Protein AF-A0A8H3E053-F1 (afdb_monomer_lite)

Structure (mmCIF, N/CA/C/O backbone):
data_AF-A0A8H3E053-F1
#
_entry.id   AF-A0A8H3E053-F1
#
loop_
_atom_site.group_PDB
_atom_site.id
_atom_site.type_symbol
_atom_site.label_atom_id
_atom_site.label_alt_id
_atom_site.label_comp_id
_atom_site.label_asym_id
_atom_site.label_entity_id
_atom_site.label_seq_id
_atom_site.pdbx_PDB_ins_code
_atom_site.Cartn_x
_atom_site.Cartn_y
_atom_site.Cartn_z
_atom_site.occupancy
_atom_site.B_iso_or_equiv
_atom_site.auth_seq_id
_atom_site.auth_comp_id
_atom_site.auth_asym_id
_atom_site.auth_atom_id
_atom_site.pdbx_PDB_model_num
ATOM 1 N N . LEU A 1 1 ? 13.801 23.186 4.731 1.00 41.38 1 LEU A N 1
ATOM 2 C CA . LEU A 1 1 ? 12.801 22.101 4.817 1.00 41.38 1 LEU A CA 1
ATOM 3 C C . LEU A 1 1 ? 11.451 22.768 4.612 1.00 41.38 1 LEU A C 1
ATOM 5 O O . LEU A 1 1 ? 11.095 23.586 5.445 1.00 41.38 1 LEU A O 1
ATOM 9 N N . SER A 1 2 ? 10.782 22.558 3.481 1.00 45.50 2 SER A N 1
ATOM 10 C CA . SER A 1 2 ? 9.459 23.144 3.238 1.00 45.50 2 SER A CA 1
ATOM 11 C C . SER A 1 2 ? 8.409 22.333 3.996 1.00 45.50 2 SER A C 1
ATOM 13 O O . SER A 1 2 ? 7.873 21.350 3.486 1.00 45.50 2 SER A O 1
ATOM 15 N N . THR A 1 3 ? 8.183 22.710 5.250 1.00 57.59 3 THR A N 1
ATOM 16 C CA . THR A 1 3 ? 6.926 22.448 5.953 1.00 57.59 3 THR A CA 1
ATOM 17 C C . THR A 1 3 ? 5.786 23.039 5.112 1.00 57.59 3 THR A C 1
ATOM 19 O O . THR A 1 3 ? 5.965 24.116 4.551 1.00 57.59 3 THR A O 1
ATOM 22 N N . ASP A 1 4 ? 4.674 22.311 4.973 1.00 60.66 4 ASP A N 1
ATOM 23 C CA . ASP A 1 4 ? 3.471 22.682 4.193 1.00 60.66 4 ASP A CA 1
ATOM 24 C C . ASP A 1 4 ? 3.525 22.435 2.670 1.00 60.66 4 ASP A C 1
ATOM 26 O O . ASP A 1 4 ? 3.211 23.300 1.858 1.00 60.66 4 ASP A O 1
ATOM 30 N N . THR A 1 5 ? 3.878 21.211 2.262 1.00 77.31 5 THR A N 1
ATOM 31 C CA . THR A 1 5 ? 3.813 20.759 0.850 1.00 77.31 5 THR A CA 1
ATOM 32 C C . THR A 1 5 ? 2.765 19.666 0.615 1.00 77.31 5 THR A C 1
ATOM 34 O O . THR A 1 5 ? 2.888 18.855 -0.303 1.00 77.31 5 THR A O 1
ATOM 37 N N . ASN A 1 6 ? 1.717 19.634 1.444 1.00 80.75 6 ASN A N 1
ATOM 38 C CA . ASN A 1 6 ? 0.642 18.655 1.308 1.00 80.75 6 ASN A CA 1
ATOM 39 C C . ASN A 1 6 ? -0.117 18.894 -0.006 1.00 80.75 6 ASN A C 1
ATOM 41 O O . ASN A 1 6 ? -0.744 19.935 -0.193 1.00 80.75 6 ASN A O 1
ATOM 45 N N . GLY A 1 7 ? -0.035 17.925 -0.914 1.00 89.56 7 GLY A N 1
ATOM 46 C CA . GLY A 1 7 ? -0.837 17.862 -2.133 1.00 89.56 7 GLY A CA 1
ATOM 47 C C . GLY A 1 7 ? -1.882 16.753 -2.035 1.00 89.56 7 GLY A C 1
ATOM 48 O O . GLY A 1 7 ? -2.453 16.513 -0.977 1.00 89.56 7 GLY A O 1
ATOM 49 N N . SER A 1 8 ? -2.097 16.039 -3.137 1.00 93.12 8 SER A N 1
ATOM 50 C CA . SER A 1 8 ? -2.996 14.877 -3.206 1.00 93.12 8 SER A CA 1
ATOM 51 C C . SER A 1 8 ? -2.284 13.526 -3.063 1.00 93.12 8 SER A C 1
ATOM 53 O O . SER A 1 8 ? -2.928 12.482 -3.121 1.00 93.12 8 SER A O 1
ATOM 55 N N . GLN A 1 9 ? -0.957 13.521 -2.916 1.00 94.38 9 GLN A N 1
ATOM 56 C CA . GLN A 1 9 ? -0.191 12.285 -2.770 1.00 94.38 9 GLN A CA 1
ATOM 57 C C . GLN A 1 9 ? -0.388 11.699 -1.374 1.00 94.38 9 GLN A C 1
ATOM 59 O O . GLN A 1 9 ? -0.233 12.394 -0.371 1.00 94.38 9 GLN A O 1
ATOM 64 N N . PHE A 1 10 ? -0.666 10.403 -1.321 1.00 95.19 10 PHE A N 1
ATOM 65 C CA . PHE A 1 10 ? -0.741 9.633 -0.089 1.00 95.19 10 PHE A CA 1
ATOM 66 C C . PHE A 1 10 ? -0.027 8.291 -0.269 1.00 95.19 10 PHE A C 1
ATOM 68 O O . PHE A 1 10 ? 0.268 7.872 -1.389 1.00 95.19 10 PHE A O 1
ATOM 75 N N . PHE A 1 11 ? 0.250 7.616 0.841 1.00 94.81 11 PHE A N 1
ATOM 76 C CA . PHE A 1 11 ? 0.791 6.261 0.861 1.00 94.81 11 PHE A CA 1
ATOM 77 C C . PHE A 1 11 ? 0.134 5.457 1.982 1.00 94.81 11 PHE A C 1
ATOM 79 O O . PHE A 1 11 ? -0.335 6.020 2.971 1.00 94.81 11 PHE A O 1
ATOM 86 N N . ILE A 1 12 ? 0.116 4.135 1.826 1.00 94.88 12 ILE A N 1
ATOM 87 C CA . ILE A 1 12 ? -0.356 3.191 2.840 1.00 94.88 12 ILE A CA 1
ATOM 88 C C . ILE A 1 12 ? 0.872 2.483 3.404 1.00 94.88 12 ILE A C 1
ATOM 90 O O . ILE A 1 12 ? 1.695 1.967 2.649 1.00 94.88 12 ILE A O 1
ATOM 94 N N . THR A 1 13 ? 1.021 2.475 4.726 1.00 94.56 13 THR A N 1
ATOM 95 C CA . THR A 1 13 ? 2.134 1.788 5.380 1.00 94.56 13 THR A CA 1
ATOM 96 C C . THR A 1 13 ? 1.844 0.295 5.485 1.00 94.56 13 THR A C 1
ATOM 98 O O . THR A 1 13 ? 0.768 -0.135 5.895 1.00 94.56 13 THR A O 1
ATOM 101 N N . THR A 1 14 ? 2.824 -0.518 5.108 1.00 92.31 14 THR A N 1
ATOM 102 C CA . THR A 1 14 ? 2.736 -1.983 5.151 1.00 92.31 14 THR A CA 1
ATOM 103 C C . THR A 1 14 ? 3.498 -2.563 6.348 1.00 92.31 14 THR A C 1
ATOM 105 O O . THR A 1 14 ? 3.352 -3.731 6.702 1.00 92.31 14 THR A O 1
ATOM 108 N N . VAL A 1 15 ? 4.283 -1.741 7.038 1.00 89.62 15 VAL A N 1
ATOM 109 C CA . VAL A 1 15 ? 4.982 -2.067 8.284 1.00 89.62 15 VAL A CA 1
ATOM 110 C C . VAL A 1 15 ? 4.908 -0.875 9.234 1.00 89.62 15 VAL A C 1
ATOM 112 O O . VAL A 1 15 ? 4.490 0.215 8.848 1.00 89.62 15 VAL A O 1
ATOM 115 N N . ILE A 1 16 ? 5.322 -1.064 10.486 1.00 86.88 16 ILE A N 1
ATOM 116 C CA . ILE A 1 16 ? 5.433 0.041 11.443 1.00 86.88 16 ILE A CA 1
ATOM 117 C C . ILE A 1 16 ? 6.562 0.974 10.987 1.00 86.88 16 ILE A C 1
ATOM 119 O O . ILE A 1 16 ? 7.712 0.551 10.883 1.00 86.88 16 ILE A O 1
ATOM 123 N N . THR A 1 17 ? 6.237 2.244 10.741 1.00 85.75 17 THR A N 1
ATOM 124 C CA . THR A 1 17 ? 7.173 3.249 10.213 1.00 85.75 17 THR A CA 1
ATOM 125 C C . THR A 1 17 ? 7.348 4.441 11.158 1.00 85.75 17 THR A C 1
ATOM 127 O O . THR A 1 17 ? 7.079 5.581 10.780 1.00 85.75 17 THR A O 1
ATOM 130 N N . SER A 1 18 ? 7.815 4.209 12.389 1.00 86.75 18 SER A N 1
ATOM 131 C CA . SER A 1 18 ? 7.950 5.263 13.420 1.00 86.75 18 SER A CA 1
ATOM 132 C C . SER A 1 18 ? 8.872 6.425 13.023 1.00 86.75 18 SER A C 1
ATOM 134 O O . SER A 1 18 ? 8.820 7.506 13.596 1.00 86.75 18 SER A O 1
ATOM 136 N N . TRP A 1 19 ? 9.732 6.244 12.020 1.00 85.25 19 TRP A N 1
ATOM 137 C CA . TRP A 1 19 ? 10.587 7.314 11.496 1.00 85.25 19 TRP A CA 1
ATOM 138 C C . TRP A 1 19 ? 9.828 8.374 10.677 1.00 85.25 19 TRP A C 1
ATOM 140 O O . TRP A 1 19 ? 10.394 9.430 10.382 1.00 85.25 19 TRP A O 1
ATOM 150 N N . LEU A 1 20 ? 8.577 8.105 10.285 1.00 85.75 20 LEU A N 1
ATOM 151 C CA . LEU A 1 20 ? 7.713 9.061 9.583 1.00 85.75 20 LEU A CA 1
ATOM 152 C C . LEU A 1 20 ? 6.912 9.952 10.544 1.00 85.75 20 LEU A C 1
ATOM 154 O O . LEU A 1 20 ? 6.341 10.953 10.099 1.00 85.75 20 LEU A O 1
ATOM 158 N N . ASP A 1 21 ? 6.915 9.630 11.840 1.00 82.56 21 ASP A N 1
ATOM 159 C CA . ASP A 1 21 ? 6.174 10.355 12.868 1.00 82.56 21 ASP A CA 1
ATOM 160 C C . ASP A 1 21 ? 6.620 11.824 12.928 1.00 82.56 21 ASP A C 1
ATOM 162 O O . ASP A 1 21 ? 7.810 12.150 12.895 1.00 82.56 21 ASP A O 1
ATOM 166 N N . GLY A 1 22 ? 5.646 12.738 12.959 1.00 82.62 22 GLY A N 1
ATOM 167 C CA . GLY A 1 22 ? 5.885 14.186 12.957 1.00 82.62 22 GLY A CA 1
ATOM 168 C C . GLY A 1 22 ? 6.419 14.759 11.636 1.00 82.62 22 GLY A C 1
ATOM 169 O O . GLY A 1 22 ? 6.598 15.971 11.539 1.00 82.62 22 GLY A O 1
ATOM 170 N N . ARG A 1 23 ? 6.664 13.922 10.616 1.00 84.06 23 ARG A N 1
ATOM 171 C CA . ARG A 1 23 ? 7.088 14.346 9.266 1.00 84.06 23 ARG A CA 1
ATOM 172 C C . ARG A 1 23 ? 5.977 14.223 8.228 1.00 84.06 23 ARG A C 1
ATOM 174 O O . ARG A 1 23 ? 5.973 14.988 7.273 1.00 84.06 23 ARG A O 1
ATOM 181 N N . HIS A 1 24 ? 5.063 13.274 8.416 1.00 85.56 24 HIS A N 1
ATOM 182 C CA . HIS A 1 24 ? 3.893 13.067 7.566 1.00 85.56 24 HIS A CA 1
ATOM 183 C C . HIS A 1 24 ? 2.629 13.066 8.424 1.00 85.56 24 HIS A C 1
ATOM 185 O O . HIS A 1 24 ? 2.632 12.569 9.551 1.00 85.56 24 HIS A O 1
ATOM 191 N N . VAL A 1 25 ? 1.549 13.635 7.892 1.00 88.00 25 VAL A N 1
ATOM 192 C CA . VAL A 1 25 ? 0.254 13.673 8.577 1.00 88.00 25 VAL A CA 1
ATOM 193 C C . VAL A 1 25 ? -0.452 12.333 8.380 1.00 88.00 25 VAL A C 1
ATOM 195 O O . VAL A 1 25 ? -0.713 11.928 7.250 1.00 88.00 25 VAL A O 1
ATOM 198 N N . VAL A 1 26 ? -0.778 11.655 9.481 1.00 88.62 26 VAL A N 1
ATOM 199 C CA . VAL A 1 26 ? -1.608 10.443 9.470 1.00 88.62 26 VAL A CA 1
ATOM 200 C C . VAL A 1 26 ? -3.073 10.862 9.552 1.00 88.62 26 VAL A C 1
ATOM 202 O O . VAL A 1 26 ? -3.463 11.524 10.511 1.00 88.62 26 VAL A O 1
ATOM 205 N N . PHE A 1 27 ? -3.876 10.479 8.556 1.00 88.50 27 PHE A N 1
ATOM 206 C CA . PHE A 1 27 ? -5.287 10.878 8.455 1.00 88.50 27 PHE A CA 1
ATOM 207 C C . PHE A 1 27 ? -6.280 9.704 8.418 1.00 88.50 27 PHE A C 1
ATOM 209 O O . PHE A 1 27 ? -7.484 9.934 8.471 1.00 88.50 27 PHE A O 1
ATOM 216 N N . GLY A 1 28 ? -5.817 8.451 8.345 1.00 90.06 28 GLY A N 1
ATOM 217 C CA . GLY A 1 28 ? -6.706 7.291 8.262 1.00 90.06 28 GLY A CA 1
ATOM 218 C C . GLY A 1 28 ? -5.998 5.951 8.455 1.00 90.06 28 GLY A C 1
ATOM 219 O O . GLY A 1 28 ? -4.771 5.885 8.534 1.00 90.06 28 GLY A O 1
ATOM 220 N N . LYS A 1 29 ? -6.797 4.881 8.530 1.00 90.75 29 LYS A N 1
ATOM 221 C CA . LYS A 1 29 ? -6.353 3.480 8.590 1.00 90.75 29 LYS A CA 1
ATOM 222 C C . LYS A 1 29 ? -7.151 2.645 7.588 1.00 90.75 29 LYS A C 1
ATOM 224 O O . LYS A 1 29 ? -8.324 2.925 7.356 1.00 90.75 29 LYS A O 1
ATOM 229 N N . VAL A 1 30 ? -6.527 1.615 7.024 1.00 91.50 30 VAL A N 1
ATOM 230 C CA . VAL A 1 30 ? -7.225 0.615 6.201 1.00 91.50 30 VAL A CA 1
ATOM 231 C C . VAL A 1 30 ? -8.061 -0.264 7.134 1.00 91.50 30 VAL A C 1
ATOM 233 O O . VAL A 1 30 ? -7.506 -0.868 8.050 1.00 91.50 30 VAL A O 1
ATOM 236 N N . LEU A 1 31 ? -9.382 -0.300 6.934 1.00 90.94 31 LEU A N 1
ATOM 237 C CA . LEU A 1 31 ? -10.295 -1.159 7.705 1.00 90.94 31 LEU A CA 1
ATOM 238 C C . LEU A 1 31 ? -10.424 -2.553 7.078 1.00 90.94 31 LEU A C 1
ATOM 240 O O . LEU A 1 31 ? -10.383 -3.552 7.787 1.00 90.94 31 LEU A O 1
ATOM 244 N N . GLU A 1 32 ? -10.522 -2.612 5.750 1.00 90.62 32 GLU A N 1
ATOM 245 C CA . GLU A 1 32 ? -10.690 -3.836 4.963 1.00 90.62 32 GLU A CA 1
ATOM 246 C C . GLU A 1 32 ? -9.804 -3.790 3.706 1.00 90.62 32 GLU A C 1
ATOM 248 O O . GLU A 1 32 ? -9.413 -2.713 3.253 1.00 90.62 32 GLU A O 1
ATOM 253 N N . GLY A 1 33 ? -9.464 -4.955 3.140 1.00 93.62 33 GLY A N 1
ATOM 254 C CA . GLY A 1 33 ? -8.687 -5.047 1.893 1.00 93.62 33 GLY A CA 1
ATOM 255 C C . GLY A 1 33 ? -7.168 -4.903 2.048 1.00 93.62 33 GLY A C 1
ATOM 256 O O . GLY A 1 33 ? -6.465 -4.635 1.071 1.00 93.62 33 GLY A O 1
ATOM 257 N N . MET A 1 34 ? -6.620 -5.097 3.255 1.00 95.00 34 MET A N 1
ATOM 258 C CA . MET A 1 34 ? -5.165 -5.062 3.463 1.00 95.00 34 MET A CA 1
ATOM 259 C C . MET A 1 34 ? -4.432 -6.157 2.665 1.00 95.00 34 MET A C 1
ATOM 261 O O . MET A 1 34 ? -3.284 -5.967 2.277 1.00 95.00 34 MET A O 1
ATOM 265 N N . ASP A 1 35 ? -5.080 -7.281 2.352 1.00 95.50 35 ASP A N 1
ATOM 266 C CA . ASP A 1 35 ? -4.521 -8.319 1.476 1.00 95.50 35 ASP A CA 1
ATOM 267 C C . ASP A 1 35 ? -4.296 -7.810 0.038 1.00 95.50 35 ASP A C 1
ATOM 269 O O . ASP A 1 35 ? -3.314 -8.183 -0.605 1.00 95.50 35 ASP A O 1
ATOM 273 N N . ILE A 1 36 ? -5.162 -6.921 -0.459 1.00 96.38 36 ILE A N 1
ATOM 274 C CA . ILE A 1 36 ? -4.998 -6.255 -1.757 1.00 96.38 36 ILE A CA 1
ATOM 275 C C . ILE A 1 36 ? -3.807 -5.300 -1.694 1.00 96.38 36 ILE A C 1
ATOM 277 O O . ILE A 1 36 ? -2.974 -5.303 -2.599 1.00 96.38 36 ILE A O 1
ATOM 281 N N . VAL A 1 37 ? -3.671 -4.543 -0.601 1.00 96.62 37 VAL A N 1
ATOM 282 C CA . VAL A 1 37 ? -2.501 -3.681 -0.371 1.00 96.62 37 VAL A CA 1
ATOM 283 C C . VAL A 1 37 ? -1.205 -4.502 -0.393 1.00 96.62 37 VAL A C 1
ATOM 285 O O . VAL A 1 37 ? -0.245 -4.088 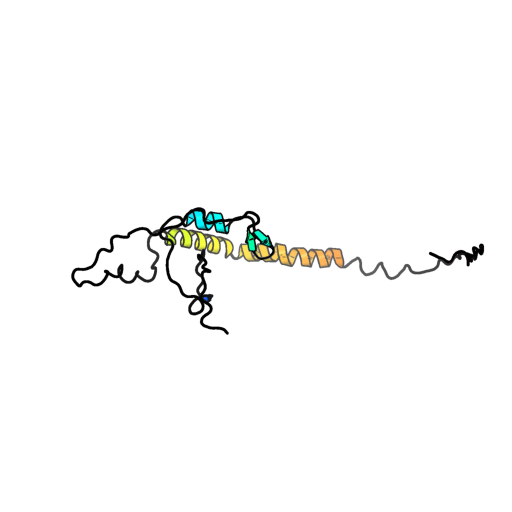-1.038 1.00 96.62 37 VAL A O 1
ATOM 288 N N . ARG A 1 38 ? -1.182 -5.694 0.222 1.00 96.12 38 ARG A N 1
ATOM 289 C CA . ARG A 1 38 ? -0.028 -6.615 0.160 1.00 96.12 38 ARG A CA 1
ATOM 290 C C . ARG A 1 38 ? 0.263 -7.108 -1.253 1.00 96.12 38 ARG A C 1
ATOM 292 O O . ARG A 1 38 ? 1.406 -7.078 -1.688 1.00 96.12 38 ARG A O 1
ATOM 299 N N . LYS A 1 39 ? -0.768 -7.487 -2.013 1.00 96.38 39 LYS A N 1
ATOM 300 C CA . LYS A 1 39 ? -0.598 -7.866 -3.427 1.00 96.38 39 LYS A CA 1
ATOM 301 C C . LYS A 1 39 ? 0.010 -6.724 -4.249 1.00 96.38 39 LYS A C 1
ATOM 303 O O . LYS A 1 39 ? 0.835 -6.989 -5.116 1.00 96.38 39 LYS A O 1
ATOM 308 N N . ILE A 1 40 ? -0.374 -5.474 -3.971 1.00 97.00 40 ILE A N 1
ATOM 309 C CA . ILE A 1 40 ? 0.199 -4.278 -4.609 1.00 97.00 40 ILE A CA 1
ATOM 310 C C . ILE A 1 40 ? 1.656 -4.052 -4.170 1.00 97.00 40 ILE A C 1
ATOM 312 O O . ILE A 1 40 ? 2.489 -3.704 -4.999 1.00 97.00 40 ILE A O 1
ATOM 316 N N . GLU A 1 41 ? 1.984 -4.258 -2.893 1.00 96.56 41 GLU A N 1
ATOM 317 C CA . GLU A 1 41 ? 3.353 -4.154 -2.356 1.00 96.56 41 GLU A CA 1
ATOM 318 C C . GLU A 1 41 ? 4.338 -5.109 -3.063 1.00 96.56 41 GLU A C 1
ATOM 320 O O . GLU A 1 41 ? 5.483 -4.726 -3.360 1.00 96.56 41 GLU A O 1
ATOM 325 N N . ASP A 1 42 ? 3.857 -6.316 -3.375 1.00 96.69 42 ASP A N 1
ATOM 326 C CA . ASP A 1 42 ? 4.618 -7.427 -3.956 1.00 96.69 42 ASP A CA 1
ATOM 327 C C . ASP A 1 42 ? 4.726 -7.395 -5.492 1.00 96.69 42 ASP A C 1
ATOM 329 O O . ASP A 1 42 ? 5.407 -8.241 -6.083 1.00 96.69 42 ASP A O 1
ATOM 333 N N . VAL A 1 43 ? 4.095 -6.430 -6.177 1.00 97.50 43 VAL A N 1
ATOM 334 C CA . VAL A 1 43 ? 4.171 -6.364 -7.645 1.00 97.50 43 VAL A CA 1
ATOM 335 C C . VAL A 1 43 ? 5.618 -6.191 -8.126 1.00 97.50 43 VAL A C 1
ATOM 337 O O . VAL A 1 43 ? 6.424 -5.503 -7.486 1.00 97.50 43 VAL A O 1
ATOM 340 N N . PRO A 1 44 ? 5.981 -6.755 -9.293 1.00 97.75 44 PRO A N 1
ATOM 341 C CA . PRO A 1 44 ? 7.299 -6.547 -9.872 1.00 97.75 44 PRO A CA 1
ATOM 342 C C . PRO A 1 44 ? 7.600 -5.057 -10.075 1.00 97.75 44 PRO A C 1
ATOM 344 O O . PRO A 1 44 ? 6.891 -4.358 -10.800 1.00 97.75 44 PRO A O 1
ATOM 347 N N . LYS A 1 45 ? 8.696 -4.583 -9.478 1.00 97.38 45 LYS A N 1
ATOM 348 C CA . LYS A 1 45 ? 9.169 -3.194 -9.570 1.00 97.38 45 LYS A CA 1
ATOM 349 C C . LYS A 1 45 ? 10.307 -3.053 -10.586 1.00 97.38 45 LYS A C 1
ATOM 351 O O . LYS A 1 45 ? 11.074 -3.988 -10.830 1.00 97.38 45 LYS A O 1
ATOM 356 N N . GLY A 1 46 ? 10.359 -1.902 -11.246 1.00 95.69 46 GLY A N 1
ATOM 357 C CA . GLY A 1 46 ? 11.403 -1.474 -12.170 1.00 95.69 46 GLY A CA 1
ATOM 358 C C . GLY A 1 46 ? 12.366 -0.482 -11.515 1.00 95.69 46 GLY A C 1
ATOM 359 O O . GLY A 1 46 ? 12.606 -0.526 -10.312 1.00 95.69 46 GLY A O 1
ATOM 360 N N . SER A 1 47 ? 12.935 0.421 -12.314 1.00 96.19 47 SER A N 1
ATOM 361 C CA . SER A 1 47 ? 13.814 1.480 -11.803 1.00 96.19 47 SER A CA 1
ATOM 362 C C . SER A 1 47 ? 13.037 2.477 -10.930 1.00 96.19 47 SER A C 1
ATOM 364 O O . SER A 1 47 ? 11.930 2.877 -11.292 1.00 96.19 47 SER A O 1
ATOM 366 N N . GLY A 1 48 ? 13.624 2.878 -9.797 1.00 95.06 48 GLY A N 1
ATOM 367 C CA . GLY A 1 48 ? 13.037 3.859 -8.877 1.00 95.06 48 GLY A CA 1
ATOM 368 C C . GLY A 1 48 ? 11.766 3.378 -8.174 1.00 95.06 48 GLY A C 1
ATOM 369 O O . GLY A 1 48 ? 10.855 4.174 -7.982 1.00 95.06 48 GLY A O 1
ATOM 370 N N . ASP A 1 49 ? 11.670 2.077 -7.879 1.00 94.81 49 ASP A N 1
ATOM 371 C CA . ASP A 1 49 ? 10.518 1.429 -7.229 1.00 94.81 49 ASP A CA 1
ATOM 372 C C . ASP A 1 49 ? 9.175 1.583 -7.961 1.00 94.81 49 ASP A C 1
ATOM 374 O O . ASP A 1 49 ? 8.116 1.248 -7.431 1.00 94.81 49 ASP A O 1
ATOM 378 N N . LYS A 1 50 ? 9.203 2.019 -9.225 1.00 96.56 50 LYS A N 1
ATOM 379 C CA . LYS A 1 50 ? 8.009 2.112 -10.061 1.00 96.56 50 LYS A CA 1
ATOM 380 C C . LYS A 1 50 ? 7.525 0.707 -10.446 1.00 96.56 50 LYS A C 1
ATOM 382 O O . LYS A 1 50 ? 8.332 -0.070 -10.961 1.00 96.56 50 LYS A O 1
ATOM 387 N N . PRO A 1 51 ? 6.235 0.374 -10.286 1.00 97.62 51 PRO A N 1
ATOM 388 C CA . PRO A 1 51 ? 5.673 -0.880 -10.786 1.00 97.62 51 PRO A CA 1
ATOM 389 C C . PRO A 1 51 ? 5.957 -1.092 -12.283 1.00 97.62 51 PRO A C 1
ATOM 391 O O . PRO A 1 51 ? 5.866 -0.151 -13.077 1.00 97.62 51 PRO A O 1
ATOM 394 N N . LYS A 1 52 ? 6.317 -2.323 -12.677 1.00 97.31 52 LYS A N 1
ATOM 395 C CA . LYS A 1 52 ? 6.522 -2.691 -14.093 1.00 97.31 52 LYS A CA 1
ATOM 396 C C . LYS A 1 52 ? 5.215 -2.629 -14.878 1.00 97.31 52 LYS A C 1
ATOM 398 O O . LYS A 1 52 ? 5.211 -2.190 -16.024 1.00 97.31 52 LYS A O 1
ATOM 403 N N . GLU A 1 53 ? 4.131 -3.050 -14.241 1.00 96.44 53 GLU A N 1
ATOM 404 C CA . GLU A 1 53 ? 2.765 -2.925 -14.737 1.00 96.44 53 GLU A CA 1
ATOM 405 C C . GLU A 1 53 ? 2.046 -1.827 -13.954 1.00 96.44 53 GLU A C 1
ATOM 407 O O . GLU A 1 53 ? 2.273 -1.660 -12.756 1.00 96.44 53 GLU A O 1
ATOM 412 N N . ALA A 1 54 ? 1.207 -1.044 -14.631 1.00 96.50 54 ALA A N 1
ATOM 413 C CA . ALA A 1 54 ? 0.532 0.085 -14.005 1.00 96.50 54 ALA A CA 1
ATOM 414 C C . ALA A 1 54 ? -0.522 -0.392 -12.992 1.00 96.50 54 ALA A C 1
ATOM 416 O O . ALA A 1 54 ? -1.496 -1.042 -13.362 1.00 96.50 54 ALA A O 1
ATOM 417 N N . VAL A 1 55 ? -0.353 -0.009 -11.725 1.00 96.94 55 VAL A N 1
ATOM 418 C CA . VAL A 1 55 ? -1.370 -0.173 -10.678 1.00 96.94 55 VAL A CA 1
ATOM 419 C C . VAL A 1 55 ? -2.212 1.099 -10.646 1.00 96.94 55 VAL A C 1
ATOM 421 O O . VAL A 1 55 ? -1.681 2.185 -10.418 1.00 96.94 55 VAL A O 1
ATOM 424 N N . THR A 1 56 ? -3.511 0.979 -10.920 1.00 97.56 56 THR A N 1
ATOM 425 C CA . THR A 1 56 ? -4.433 2.121 -11.031 1.00 97.56 56 THR A CA 1
ATOM 426 C C . THR A 1 56 ? -5.648 1.929 -10.132 1.00 97.56 56 THR A C 1
ATOM 428 O O . THR A 1 56 ? -6.066 0.801 -9.874 1.00 97.56 56 THR A O 1
ATOM 431 N N . ILE A 1 57 ? -6.202 3.037 -9.638 1.00 97.06 57 ILE A N 1
ATOM 432 C CA . ILE A 1 57 ? -7.469 3.044 -8.903 1.00 97.06 57 ILE A CA 1
ATOM 433 C C . ILE A 1 57 ? -8.579 3.087 -9.953 1.00 97.06 57 ILE A C 1
ATOM 435 O O . ILE A 1 57 ? -8.738 4.100 -10.631 1.00 97.06 57 ILE A O 1
ATOM 439 N N . ALA A 1 58 ? -9.282 1.969 -10.131 1.00 97.69 58 ALA A N 1
ATOM 440 C CA . ALA A 1 58 ? -10.326 1.846 -11.147 1.00 97.69 58 ALA A CA 1
ATOM 441 C C . ALA A 1 58 ? -11.609 2.603 -10.771 1.00 97.69 58 ALA A C 1
ATOM 443 O O . ALA A 1 58 ? -12.273 3.143 -11.650 1.00 97.69 58 ALA A O 1
ATOM 444 N N . ASP A 1 59 ? -11.933 2.643 -9.478 1.00 97.38 59 ASP A N 1
ATOM 445 C CA . ASP A 1 59 ? -13.091 3.340 -8.925 1.00 97.38 59 ASP A CA 1
ATOM 446 C C . ASP A 1 59 ? -12.799 3.778 -7.479 1.00 97.38 59 ASP A C 1
ATOM 448 O O . ASP A 1 59 ? -11.991 3.146 -6.789 1.00 97.38 59 ASP A O 1
ATOM 452 N N . ALA A 1 60 ? -13.415 4.874 -7.038 1.00 96.12 60 ALA A N 1
ATOM 453 C CA . ALA A 1 60 ? -13.279 5.420 -5.690 1.00 96.12 60 ALA A CA 1
ATOM 454 C C . ALA A 1 60 ? -14.505 6.263 -5.321 1.00 96.12 60 ALA A C 1
ATOM 456 O O . ALA A 1 60 ? -15.060 6.974 -6.156 1.00 96.12 60 ALA A O 1
ATOM 457 N N . GLY A 1 61 ? -14.887 6.239 -4.046 1.00 95.19 61 GLY A N 1
ATOM 458 C CA . GLY A 1 61 ? -16.034 6.986 -3.548 1.00 95.19 61 GLY A CA 1
ATOM 459 C C . GLY A 1 61 ? -16.032 7.114 -2.031 1.00 95.19 61 GLY A C 1
ATOM 460 O O . GLY A 1 61 ? -15.101 6.680 -1.352 1.00 95.19 61 GLY A O 1
ATOM 461 N N . GLU A 1 62 ? -17.092 7.724 -1.519 1.00 92.25 62 GLU A N 1
ATOM 462 C CA . GLU A 1 62 ? -17.356 7.873 -0.092 1.00 92.25 62 GLU A CA 1
ATOM 463 C C . GLU A 1 62 ? -18.465 6.901 0.322 1.00 92.25 62 GLU A C 1
ATOM 465 O O . GLU A 1 62 ? -19.421 6.684 -0.424 1.00 92.25 62 GLU A O 1
ATOM 470 N N . LEU A 1 63 ? -18.325 6.297 1.502 1.00 87.62 63 LEU A N 1
ATOM 471 C CA . LEU A 1 63 ? -19.354 5.461 2.110 1.00 87.62 63 LEU A CA 1
ATOM 472 C C . LEU A 1 63 ? -19.933 6.217 3.300 1.00 87.62 63 LEU A C 1
ATOM 474 O O . LEU A 1 63 ? -19.183 6.664 4.167 1.00 87.62 63 LEU A O 1
ATOM 478 N N . GLU A 1 64 ? -21.257 6.344 3.354 1.00 87.25 64 GLU A N 1
ATOM 479 C CA . GLU A 1 64 ? -21.932 6.899 4.524 1.00 87.25 64 GLU A CA 1
ATOM 480 C C . GLU A 1 64 ? -21.749 5.940 5.702 1.00 87.25 64 GLU A C 1
ATOM 482 O O . GLU A 1 64 ? -22.216 4.800 5.684 1.00 87.25 64 GLU A O 1
ATOM 487 N N . ILE A 1 65 ? -21.033 6.394 6.728 1.00 81.31 65 ILE A N 1
ATOM 488 C CA . ILE A 1 65 ? -20.845 5.630 7.957 1.00 81.31 65 ILE A CA 1
ATOM 489 C C . ILE A 1 65 ? -21.843 6.159 8.982 1.00 81.31 65 ILE A C 1
ATOM 491 O O . ILE A 1 65 ? -21.810 7.334 9.348 1.00 81.31 65 ILE A O 1
ATOM 495 N N . GLU A 1 66 ? -22.717 5.289 9.487 1.00 72.69 66 GLU A N 1
ATOM 496 C CA . GLU A 1 66 ? -23.538 5.624 10.647 1.00 72.69 66 GLU A CA 1
ATOM 497 C C . GLU A 1 66 ? -22.635 5.778 11.877 1.00 72.69 66 GLU A C 1
ATOM 499 O O . GLU A 1 66 ? -22.188 4.809 12.497 1.00 72.69 66 GLU A O 1
ATOM 504 N N . HIS A 1 67 ? -22.352 7.024 12.249 1.00 64.38 67 HIS A N 1
ATOM 505 C CA . HIS A 1 67 ? -21.678 7.319 13.503 1.00 64.38 67 HIS A CA 1
ATOM 506 C C . HIS A 1 67 ? -22.655 7.067 14.652 1.00 64.38 67 HIS A C 1
ATOM 508 O O . HIS A 1 67 ? -23.617 7.815 14.829 1.00 64.38 67 HIS A O 1
ATOM 514 N N . LYS A 1 68 ? -22.396 6.050 15.484 1.00 57.34 68 LYS A N 1
ATOM 515 C CA . LYS A 1 68 ? -23.052 5.952 16.794 1.00 57.34 68 LYS A CA 1
ATOM 516 C C . LYS A 1 68 ? -22.572 7.120 17.655 1.00 57.34 68 LYS A C 1
ATOM 518 O O . LYS A 1 68 ? -21.490 7.083 18.235 1.00 57.34 68 LYS A O 1
ATOM 523 N N . VAL A 1 69 ? -23.358 8.190 17.659 1.00 56.69 69 VAL A N 1
ATOM 524 C CA . VAL A 1 69 ? -23.185 9.357 18.528 1.00 56.69 69 VAL A CA 1
ATOM 525 C C . VAL A 1 69 ? -23.545 8.937 19.949 1.00 56.69 69 VAL A C 1
ATOM 527 O O . VAL A 1 69 ? -24.554 8.257 20.148 1.00 56.69 69 VAL A O 1
ATOM 530 N N . ASP A 1 70 ? -22.720 9.302 20.929 1.00 60.66 70 ASP A N 1
ATOM 531 C CA . ASP A 1 70 ? -23.121 9.137 22.322 1.00 60.66 70 ASP A CA 1
ATOM 532 C C . ASP A 1 70 ? -24.198 10.175 22.688 1.00 60.66 70 ASP A C 1
ATOM 534 O O . ASP A 1 70 ? -24.410 11.178 22.002 1.00 60.66 70 ASP A O 1
ATOM 538 N N . GLU A 1 71 ? -24.911 9.925 23.783 1.00 59.97 71 GLU A N 1
ATOM 539 C CA . GLU A 1 71 ? -25.993 10.765 24.315 1.00 59.97 71 GLU A CA 1
ATOM 540 C C . GLU A 1 71 ? -25.577 12.214 24.655 1.00 59.97 71 GLU A C 1
ATOM 542 O O . GLU A 1 71 ? -26.434 13.064 24.890 1.00 59.97 71 GLU A O 1
ATOM 547 N N . ASN A 1 72 ? -24.277 12.533 24.600 1.00 65.56 72 ASN A N 1
ATOM 548 C CA . ASN A 1 72 ? -23.733 13.872 24.824 1.00 65.56 72 ASN A CA 1
ATOM 549 C C . ASN A 1 72 ? -23.414 14.629 23.523 1.00 65.56 72 ASN A C 1
ATOM 551 O O . ASN A 1 72 ? -22.799 15.698 23.570 1.00 65.56 72 ASN A O 1
ATOM 555 N N . GLY A 1 73 ? -23.798 14.094 22.358 1.00 50.22 73 GLY A N 1
ATOM 556 C CA . GLY A 1 73 ? -23.577 14.742 21.063 1.00 50.22 73 GLY A CA 1
ATOM 557 C C . GLY A 1 73 ? -22.101 14.848 20.676 1.00 50.22 73 GLY A C 1
ATOM 558 O O . GLY A 1 73 ? -21.766 15.532 19.707 1.00 50.22 73 GLY A O 1
ATOM 559 N N . LYS A 1 74 ? -21.205 14.163 21.398 1.00 52.06 74 LYS A N 1
ATOM 560 C CA . LYS A 1 74 ? -19.888 13.860 20.861 1.00 52.06 74 LYS A CA 1
ATOM 561 C C . LYS A 1 74 ? -20.082 12.660 19.950 1.00 52.06 74 LYS A C 1
ATOM 563 O O . LYS A 1 74 ? -20.741 11.688 20.314 1.00 52.06 74 LYS A O 1
ATOM 568 N N . GLN A 1 75 ? -19.487 12.706 18.754 1.00 47.75 75 GLN A N 1
ATOM 569 C CA . GLN A 1 75 ? -19.103 11.452 18.110 1.00 47.75 75 GLN A CA 1
ATOM 570 C C . GLN A 1 75 ? -18.426 10.669 19.218 1.00 47.75 75 GLN A C 1
ATOM 572 O O . GLN A 1 75 ? -17.442 11.180 19.766 1.00 47.75 75 GLN A O 1
ATOM 577 N N . ALA A 1 76 ? -19.006 9.532 19.621 1.00 43.56 76 ALA A N 1
ATOM 578 C CA . ALA A 1 76 ? -18.291 8.629 20.486 1.00 43.56 76 ALA A CA 1
ATOM 579 C C . ALA A 1 76 ? -16.976 8.462 19.743 1.00 43.56 76 ALA A C 1
ATOM 581 O O . ALA A 1 76 ? -16.953 7.9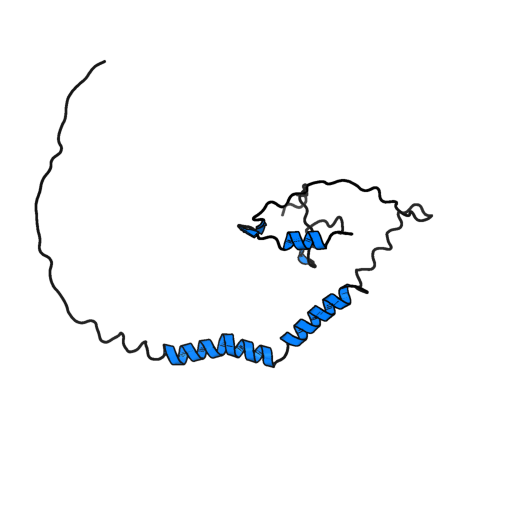41 18.624 1.00 43.56 76 ALA A O 1
ATOM 582 N N . ALA A 1 77 ? -15.899 9.039 20.285 1.00 47.31 77 ALA A N 1
ATOM 583 C CA . ALA A 1 77 ? -14.596 8.589 19.890 1.00 47.31 77 ALA A CA 1
ATOM 584 C C . ALA A 1 77 ? -14.744 7.095 20.105 1.00 47.31 77 ALA A C 1
ATOM 586 O O . ALA A 1 77 ? -15.038 6.673 21.227 1.00 47.31 77 ALA A O 1
ATOM 587 N N . GLU A 1 78 ? -14.679 6.319 19.025 1.00 46.59 78 GLU A N 1
ATOM 588 C CA . GLU A 1 78 ? -14.320 4.923 19.145 1.00 46.59 78 GLU A CA 1
ATOM 589 C C . GLU A 1 78 ? -13.200 4.938 20.200 1.00 46.59 78 GLU A C 1
ATOM 591 O O . GLU A 1 78 ? -12.222 5.668 19.984 1.00 46.59 78 GLU A O 1
ATOM 596 N N . PRO A 1 79 ? -13.460 4.397 21.414 1.00 47.09 79 PRO A N 1
ATOM 597 C CA . PRO A 1 79 ? -12.800 4.797 22.660 1.00 47.09 79 PRO A CA 1
ATOM 598 C C . PRO A 1 79 ? -11.326 4.931 22.368 1.00 47.09 79 PRO A C 1
ATOM 600 O O . PRO A 1 79 ? -10.820 3.934 21.853 1.00 47.09 79 PRO A O 1
ATOM 603 N N . PRO A 1 80 ? -10.707 6.123 22.583 1.00 42.94 80 PRO A N 1
ATOM 604 C CA . PRO A 1 80 ? -9.505 6.583 21.880 1.00 42.94 80 PRO A CA 1
ATOM 605 C C . PRO A 1 80 ? -8.644 5.376 21.665 1.00 42.94 80 PRO A C 1
ATOM 607 O O . PRO A 1 80 ? -8.148 4.888 22.685 1.00 42.94 80 PRO A O 1
ATOM 610 N N . ALA A 1 81 ? -8.677 4.837 20.428 1.00 37.91 81 ALA A N 1
ATOM 611 C CA . ALA A 1 81 ? -8.331 3.445 20.152 1.00 37.91 81 ALA A CA 1
ATOM 612 C C . ALA A 1 81 ? -7.240 3.069 21.128 1.00 37.91 81 ALA A C 1
ATOM 614 O O . ALA A 1 81 ? -6.191 3.727 21.070 1.00 37.91 81 ALA A O 1
ATOM 615 N N . LYS A 1 82 ? -7.536 2.179 22.106 1.00 39.31 82 LYS A N 1
ATOM 616 C CA . LYS A 1 82 ? -6.520 1.659 23.035 1.00 39.31 82 LYS A CA 1
ATOM 617 C C . LYS A 1 82 ? -5.261 1.604 22.190 1.00 39.31 82 LYS A C 1
ATOM 619 O O . LYS A 1 82 ? -5.330 0.941 21.146 1.00 39.31 82 LYS A O 1
ATOM 624 N N . LYS A 1 83 ? -4.206 2.376 22.546 1.00 35.53 83 LYS A N 1
ATOM 625 C CA . LYS A 1 83 ? -2.851 2.247 21.956 1.00 35.53 83 LYS A CA 1
ATOM 626 C C . LYS A 1 83 ? -2.770 0.812 21.484 1.00 35.53 83 LYS A C 1
ATOM 628 O O . LYS A 1 83 ? -3.023 0.027 22.388 1.00 35.53 83 LYS A O 1
ATOM 633 N N . PRO A 1 84 ? -2.554 0.457 20.205 1.00 36.78 84 PRO A N 1
ATOM 634 C CA . PRO A 1 84 ? -2.754 -0.918 19.770 1.00 36.78 84 PRO A CA 1
ATOM 635 C C . PRO A 1 84 ? -1.921 -1.868 20.636 1.00 36.78 84 PRO A C 1
ATOM 637 O O . PRO A 1 84 ? -0.742 -2.128 20.399 1.00 36.78 84 PRO A O 1
ATOM 640 N N . THR A 1 85 ? -2.568 -2.346 21.694 1.00 34.69 85 THR A N 1
ATOM 641 C CA . THR A 1 85 ? -2.237 -3.485 22.502 1.00 34.69 85 THR A CA 1
ATOM 642 C C . THR A 1 85 ? -2.905 -4.566 21.691 1.00 34.69 85 THR A C 1
ATOM 644 O O . THR A 1 85 ? -4.116 -4.761 21.713 1.00 34.69 85 THR A O 1
ATOM 647 N N . ASN A 1 86 ? -2.095 -5.097 20.787 1.00 49.59 86 ASN A N 1
ATOM 648 C CA . ASN A 1 86 ? -2.200 -6.442 20.258 1.00 49.59 86 ASN A CA 1
ATOM 649 C C . ASN A 1 86 ? -2.894 -7.361 21.248 1.00 49.59 86 ASN A C 1
ATOM 651 O O . ASN A 1 86 ? -2.288 -7.621 22.280 1.00 49.59 86 ASN A O 1
ATOM 655 N N . GLU A 1 87 ? -4.080 -7.875 20.945 1.00 52.03 87 GLU A N 1
ATOM 656 C CA . GLU A 1 87 ? -4.626 -8.951 21.780 1.00 52.03 87 GLU A CA 1
ATOM 657 C C . GLU A 1 87 ? -5.354 -10.047 20.990 1.00 52.03 87 GLU A C 1
ATOM 659 O O . GLU A 1 87 ? -5.984 -10.894 21.610 1.00 52.03 87 GLU A O 1
ATOM 664 N N . THR A 1 88 ? -5.297 -10.124 19.646 1.00 49.22 88 THR A N 1
ATOM 665 C CA . THR A 1 88 ? -5.830 -11.355 19.000 1.00 49.22 88 THR A CA 1
ATOM 666 C C . THR A 1 88 ? -5.170 -11.812 17.696 1.00 49.22 88 THR A C 1
ATOM 668 O O . THR A 1 88 ? -5.002 -13.013 17.515 1.00 49.22 88 THR A O 1
ATOM 671 N N . GLU A 1 89 ? -4.705 -10.932 16.804 1.00 50.19 89 GLU A N 1
ATOM 672 C CA . GLU A 1 89 ? -4.039 -11.392 15.557 1.00 50.19 89 GLU A CA 1
ATOM 673 C C . GLU A 1 89 ? -2.539 -11.113 15.513 1.00 50.19 89 GLU A C 1
ATOM 675 O O . GLU A 1 89 ? -1.777 -11.780 14.812 1.00 50.19 89 GLU A O 1
ATOM 680 N N . THR A 1 90 ? -2.079 -10.167 16.321 1.00 43.91 90 THR A N 1
ATOM 681 C CA . THR A 1 90 ? -0.665 -9.812 16.365 1.00 43.91 90 THR A CA 1
ATOM 682 C C . THR A 1 90 ? 0.158 -10.753 17.240 1.00 43.91 90 THR A C 1
ATOM 684 O O . THR A 1 90 ? 1.372 -10.796 17.080 1.00 43.91 90 THR A O 1
ATOM 687 N N . GLU A 1 91 ? -0.467 -11.538 18.119 1.00 52.25 91 GLU A N 1
ATOM 688 C CA . GLU A 1 91 ? 0.245 -12.557 18.898 1.00 52.25 91 GLU A CA 1
ATOM 689 C C . GLU A 1 91 ? 0.773 -13.666 17.989 1.00 52.25 91 GLU A C 1
ATOM 691 O O . GLU A 1 91 ? 1.962 -13.939 18.031 1.00 52.25 91 GLU A O 1
ATOM 696 N N . LYS A 1 92 ? -0.020 -14.176 17.037 1.00 45.78 92 LYS A N 1
ATOM 697 C CA . LYS A 1 92 ? 0.459 -15.204 16.093 1.00 45.78 92 LYS A CA 1
ATOM 698 C C . LYS A 1 92 ? 1.591 -14.708 15.192 1.00 45.78 92 LYS A C 1
ATOM 700 O O . LYS A 1 92 ? 2.550 -15.435 14.959 1.00 45.78 92 LYS A O 1
ATOM 705 N N . ALA A 1 93 ? 1.500 -13.473 14.695 1.00 51.00 93 ALA A N 1
ATOM 706 C CA . ALA A 1 93 ? 2.535 -12.895 13.837 1.00 51.00 93 ALA A CA 1
ATOM 707 C C . ALA A 1 93 ? 3.821 -12.568 14.616 1.00 51.00 93 ALA A C 1
ATOM 709 O O . ALA A 1 93 ? 4.918 -12.772 14.100 1.00 51.00 93 ALA A O 1
ATOM 710 N N . LYS A 1 94 ? 3.705 -12.105 15.869 1.00 54.25 94 LYS A N 1
ATOM 711 C CA . LYS A 1 94 ? 4.860 -11.862 16.743 1.00 54.25 94 LYS A CA 1
ATOM 712 C C . LYS A 1 94 ? 5.487 -13.155 17.244 1.00 54.25 94 LYS A C 1
ATOM 714 O O . LYS A 1 94 ? 6.704 -13.243 17.216 1.00 54.25 94 LYS A O 1
ATOM 719 N N . GLU A 1 95 ? 4.696 -14.158 17.614 1.00 57.62 95 GLU A N 1
ATOM 720 C CA . GLU A 1 95 ? 5.177 -15.487 18.007 1.00 57.62 95 GLU A CA 1
ATOM 721 C C . GLU A 1 95 ? 5.910 -16.169 16.852 1.00 57.62 95 GLU A C 1
ATOM 723 O O . GLU A 1 95 ? 7.020 -16.650 17.045 1.00 57.62 95 GLU A O 1
ATOM 728 N N . GLN A 1 96 ? 5.369 -16.129 15.629 1.00 55.25 96 GLN A N 1
ATOM 729 C CA . GLN A 1 96 ? 6.054 -16.666 14.446 1.00 55.25 96 GLN A CA 1
ATOM 730 C C . GLN A 1 96 ? 7.367 -15.930 14.150 1.00 55.25 96 GLN A C 1
ATOM 732 O O . GLN A 1 96 ? 8.370 -16.552 13.796 1.00 55.25 96 GLN A O 1
ATOM 737 N N . GLN A 1 97 ? 7.386 -14.606 14.314 1.00 57.00 97 GLN A N 1
ATOM 738 C CA . GLN A 1 97 ? 8.575 -13.790 14.074 1.00 57.00 97 GLN A CA 1
ATOM 739 C C . GLN A 1 97 ? 9.631 -13.955 15.187 1.00 57.00 97 GLN A C 1
ATOM 741 O O . GLN A 1 97 ? 10.831 -13.972 14.908 1.00 57.00 97 GLN A O 1
ATOM 746 N N . GLU A 1 98 ? 9.206 -14.141 16.436 1.00 59.31 98 GLU A N 1
ATOM 747 C CA . GLU A 1 98 ? 10.062 -14.382 17.600 1.00 59.31 98 GLU A CA 1
ATOM 748 C C . GLU A 1 98 ? 10.588 -15.829 17.640 1.00 59.31 98 GLU A C 1
ATOM 750 O O . GLU A 1 98 ? 11.751 -16.048 17.985 1.00 59.31 98 GLU A O 1
ATOM 755 N N . GLU A 1 99 ? 9.801 -16.820 17.200 1.00 59.38 99 GLU A N 1
ATOM 756 C CA . GLU A 1 99 ? 10.262 -18.196 16.978 1.00 59.38 99 GLU A CA 1
ATOM 757 C C . GLU A 1 99 ? 11.304 -18.267 15.863 1.00 59.38 99 GLU A C 1
ATOM 759 O O . GLU A 1 99 ? 12.338 -18.917 16.034 1.00 59.38 99 GLU A O 1
ATOM 764 N N . GLN A 1 100 ? 11.099 -17.550 14.752 1.00 60.78 100 GLN A N 1
ATOM 765 C CA . GLN A 1 100 ? 12.092 -17.486 13.682 1.00 60.78 100 GLN A CA 1
ATOM 766 C C . GLN A 1 100 ? 13.415 -16.882 14.186 1.00 60.78 100 GLN A C 1
ATOM 768 O O . GLN A 1 100 ? 14.490 -17.415 13.896 1.00 60.78 100 GLN A O 1
ATOM 773 N N . TYR A 1 101 ? 13.351 -15.818 14.997 1.00 59.22 101 TYR A N 1
ATOM 774 C CA . TYR A 1 101 ? 14.533 -15.206 15.612 1.00 59.22 101 TYR A CA 1
ATOM 775 C C . TYR A 1 101 ? 15.181 -16.114 16.667 1.00 59.22 101 TYR A C 1
ATOM 777 O O . TYR A 1 101 ? 16.405 -16.153 16.749 1.00 59.22 101 TYR A O 1
ATOM 785 N N . LYS A 1 102 ? 14.410 -16.910 17.421 1.00 59.25 102 LYS A N 1
ATOM 786 C CA . LYS A 1 102 ? 14.942 -17.957 18.315 1.00 59.25 102 LYS A CA 1
ATOM 787 C C . LYS A 1 102 ? 15.649 -19.075 17.545 1.00 59.25 102 LYS A C 1
ATOM 789 O O . LYS A 1 102 ? 16.706 -19.522 17.989 1.00 59.25 102 LYS A O 1
ATOM 794 N N . MET A 1 103 ? 15.123 -19.499 16.392 1.00 60.16 103 MET A N 1
ATOM 795 C CA . MET A 1 103 ? 15.786 -20.495 15.538 1.00 60.16 103 MET A CA 1
ATOM 796 C C . MET A 1 103 ? 17.102 -19.952 14.953 1.00 60.16 103 MET A C 1
ATOM 798 O O . MET A 1 103 ? 18.126 -20.639 14.988 1.00 60.16 103 MET A O 1
ATOM 802 N N . LEU A 1 104 ? 17.103 -18.691 14.505 1.00 59.72 104 LEU A N 1
ATOM 803 C CA . LEU A 1 104 ? 18.266 -18.003 13.925 1.00 59.72 104 LEU A CA 1
ATOM 804 C C . LEU A 1 104 ? 19.298 -17.522 14.964 1.00 59.72 104 LEU A C 1
ATOM 806 O O . LEU A 1 104 ? 20.472 -17.379 14.633 1.00 59.72 104 LEU A O 1
ATOM 810 N N . SER A 1 105 ? 18.893 -17.309 16.219 1.00 64.19 105 SER A N 1
ATOM 811 C CA . SER A 1 105 ? 19.751 -16.848 17.324 1.00 64.19 105 SER A CA 1
ATOM 812 C C . SER A 1 105 ? 20.586 -17.964 17.960 1.00 64.19 105 SER A C 1
ATOM 814 O O . SER A 1 105 ? 21.371 -17.695 18.876 1.00 64.19 105 SER A O 1
ATOM 816 N N . SER A 1 106 ? 20.422 -19.224 17.552 1.00 75.31 106 SER A N 1
ATOM 817 C CA . SER A 1 106 ? 21.173 -20.301 18.194 1.00 75.31 106 SER A CA 1
ATOM 818 C C . SER A 1 106 ? 22.685 -20.155 17.920 1.00 75.31 106 SER A C 1
ATOM 820 O O . SER A 1 106 ? 23.091 -19.885 16.785 1.00 75.31 106 SER A O 1
ATOM 822 N N . PRO A 1 107 ? 23.554 -20.353 18.933 1.00 76.31 107 PRO A N 1
ATOM 823 C CA . PRO A 1 107 ? 25.003 -20.161 18.795 1.00 76.31 107 PRO A CA 1
ATOM 824 C C . PRO A 1 107 ? 25.626 -20.967 17.645 1.00 76.31 107 PRO A C 1
ATOM 826 O O . PRO A 1 107 ? 26.603 -20.539 17.034 1.00 76.31 107 PRO A O 1
ATOM 829 N N . LEU A 1 108 ? 25.030 -22.117 17.310 1.00 77.44 108 LEU A N 1
ATOM 830 C CA . LEU A 1 108 ? 25.456 -22.967 16.199 1.00 77.44 108 LEU A CA 1
ATOM 831 C C . LEU A 1 108 ? 25.225 -22.327 14.822 1.00 77.44 108 LEU A C 1
ATOM 833 O O . LEU A 1 108 ? 26.034 -22.546 13.925 1.00 77.44 108 LEU A O 1
ATOM 837 N N . HIS A 1 109 ? 24.183 -21.509 14.643 1.00 79.12 109 HIS A N 1
ATOM 838 C CA . HIS A 1 109 ? 23.936 -20.828 13.368 1.00 79.12 109 HIS A CA 1
ATOM 839 C C . HIS A 1 109 ? 24.942 -19.704 13.133 1.00 79.12 109 HIS A C 1
ATOM 841 O O . HIS A 1 109 ? 25.458 -19.578 12.026 1.00 79.12 109 HIS A O 1
ATOM 847 N N . TYR A 1 110 ? 25.309 -18.952 14.176 1.00 76.44 110 TYR A N 1
ATOM 848 C CA . TYR A 1 110 ? 26.408 -17.988 14.082 1.00 76.44 110 TYR A CA 1
ATOM 849 C C . TYR A 1 110 ? 27.727 -18.668 13.711 1.00 76.44 110 TYR A C 1
ATOM 851 O O . TYR A 1 110 ? 28.441 -18.171 12.845 1.00 76.44 110 TYR A O 1
ATOM 859 N N . LEU A 1 111 ? 28.025 -19.830 14.304 1.00 84.38 111 LEU A N 1
ATOM 860 C CA . LEU A 1 111 ? 29.202 -20.619 13.935 1.00 84.38 111 LEU A CA 1
ATOM 861 C C . LEU A 1 111 ? 29.141 -21.110 12.484 1.00 84.38 111 LEU A C 1
ATOM 863 O O . LEU A 1 111 ? 30.151 -21.041 11.791 1.00 84.38 111 LEU A O 1
ATOM 867 N N . LEU A 1 112 ? 27.977 -21.552 12.002 1.00 85.31 112 LEU A N 1
ATOM 868 C CA . LEU A 1 112 ? 27.798 -22.001 10.620 1.00 85.31 112 LEU A CA 1
ATOM 869 C C . LEU A 1 112 ? 27.953 -20.845 9.621 1.00 85.31 112 LEU A C 1
ATOM 871 O O . LEU A 1 112 ? 28.659 -20.990 8.626 1.00 85.31 112 LEU A O 1
ATOM 875 N N . VAL A 1 113 ? 27.366 -19.680 9.905 1.00 84.62 113 VAL A N 1
ATOM 876 C CA . VAL A 1 113 ? 27.511 -18.469 9.080 1.00 84.62 113 VAL A CA 1
ATOM 877 C C . VAL A 1 113 ? 28.965 -17.992 9.067 1.00 84.62 113 VAL A C 1
ATOM 879 O O . VAL A 1 113 ? 29.513 -17.726 7.999 1.00 84.62 113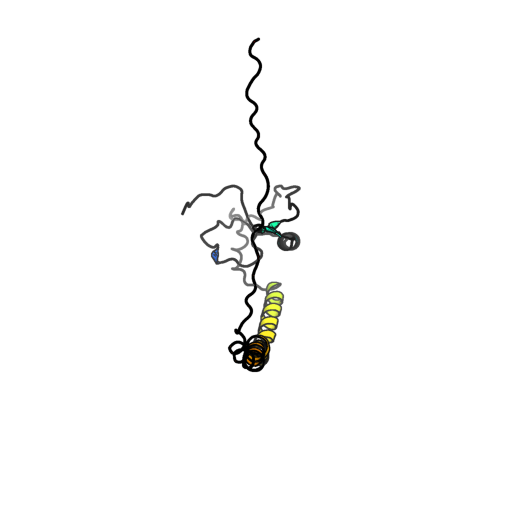 VAL A O 1
ATOM 882 N N . LEU A 1 114 ? 29.630 -17.944 10.224 1.00 84.44 114 LEU A N 1
ATOM 883 C CA . LEU A 1 114 ? 31.040 -17.560 10.328 1.00 84.44 114 LEU A CA 1
ATOM 884 C C . LEU A 1 114 ? 31.932 -18.557 9.568 1.00 84.44 114 LEU A C 1
ATOM 886 O O . LEU A 1 114 ? 32.820 -18.152 8.818 1.00 84.44 114 LEU A O 1
ATOM 890 N N . LEU A 1 115 ? 31.656 -19.859 9.672 1.00 88.69 115 LEU A N 1
ATOM 891 C CA . LEU A 1 115 ? 32.392 -20.895 8.951 1.00 88.69 115 LEU A CA 1
ATOM 892 C C . LEU A 1 115 ? 32.234 -20.741 7.431 1.00 88.69 115 LEU A C 1
ATOM 894 O O . LEU A 1 115 ? 33.237 -20.694 6.720 1.00 88.69 115 LEU A O 1
ATOM 898 N N . VAL A 1 116 ? 31.002 -20.618 6.932 1.00 89.31 116 VAL A N 1
ATOM 899 C CA . VAL A 1 116 ? 30.709 -20.585 5.489 1.00 89.31 116 VAL A CA 1
ATOM 900 C C . VAL A 1 116 ? 31.147 -19.277 4.833 1.00 89.31 116 VAL A C 1
ATOM 902 O O . VAL A 1 116 ? 31.735 -19.305 3.753 1.00 89.31 116 VAL A O 1
ATOM 905 N N . PHE A 1 117 ? 30.896 -18.137 5.476 1.00 87.12 117 PHE A N 1
ATOM 906 C CA . PHE A 1 117 ? 31.102 -16.822 4.861 1.00 87.12 117 PHE A CA 1
ATOM 907 C C . PHE A 1 117 ? 32.429 -16.157 5.231 1.00 87.12 117 PHE A C 1
ATOM 909 O O . PHE A 1 117 ? 32.833 -15.215 4.554 1.00 87.12 117 PHE A O 1
ATOM 916 N N . VAL A 1 118 ? 33.130 -16.641 6.261 1.00 87.88 118 VAL A N 1
ATOM 917 C CA . VAL A 1 118 ? 34.412 -16.063 6.696 1.00 87.88 118 VAL A CA 1
ATOM 918 C C . VAL A 1 118 ? 35.528 -17.104 6.653 1.00 87.88 118 VAL A C 1
ATOM 920 O O . VAL A 1 118 ? 36.521 -16.901 5.959 1.00 87.88 118 VAL A O 1
ATOM 923 N N . VAL A 1 119 ? 35.379 -18.247 7.329 1.00 89.69 119 VAL A N 1
ATOM 924 C CA . VAL A 1 119 ? 36.482 -19.219 7.466 1.00 89.69 119 VAL A CA 1
ATOM 925 C C . VAL A 1 119 ? 36.794 -19.928 6.150 1.00 89.69 119 VAL A C 1
ATOM 927 O O . VAL A 1 119 ? 37.953 -19.943 5.742 1.00 89.69 119 VAL A O 1
ATOM 930 N N . ILE A 1 120 ? 35.804 -20.492 5.453 1.00 88.88 120 ILE A N 1
ATOM 931 C CA . ILE A 1 120 ? 36.008 -21.175 4.162 1.00 88.88 120 ILE A CA 1
ATOM 932 C C . ILE A 1 120 ? 36.654 -20.251 3.116 1.00 88.88 120 ILE A C 1
ATOM 934 O O . ILE A 1 120 ? 37.668 -20.650 2.543 1.00 88.88 120 ILE A O 1
ATOM 938 N N . PRO A 1 121 ? 36.161 -19.025 2.857 1.00 85.75 121 PRO A N 1
ATOM 939 C CA . PRO A 1 121 ? 36.784 -18.160 1.859 1.00 85.75 121 PRO A CA 1
ATOM 940 C C . PRO A 1 121 ? 38.198 -17.716 2.257 1.00 85.75 121 PRO A C 1
ATOM 942 O O . PRO A 1 121 ? 39.085 -17.709 1.404 1.00 85.75 121 PRO A O 1
ATOM 945 N N . VAL A 1 122 ? 38.455 -17.414 3.537 1.00 84.25 122 VAL A N 1
ATOM 946 C CA . VAL A 1 122 ? 39.801 -17.033 4.008 1.00 84.25 122 VAL A CA 1
ATOM 947 C C . VAL A 1 122 ? 40.772 -18.213 3.934 1.00 84.25 122 VAL A C 1
ATOM 949 O O . VAL A 1 122 ? 41.890 -18.064 3.445 1.00 84.25 122 VAL A O 1
ATOM 952 N N . THR A 1 123 ? 40.355 -19.406 4.357 1.00 82.50 123 THR A N 1
ATOM 953 C CA . THR A 1 123 ? 41.190 -20.618 4.292 1.00 82.50 123 THR A CA 1
ATOM 954 C C . THR A 1 123 ? 41.449 -21.053 2.853 1.00 82.50 123 THR A C 1
ATOM 956 O O . THR A 1 123 ? 42.590 -21.357 2.511 1.00 82.50 123 THR A O 1
ATOM 959 N N . ALA A 1 124 ? 40.444 -21.000 1.976 1.00 84.81 124 ALA A N 1
ATOM 960 C CA . ALA A 1 124 ? 40.613 -21.234 0.547 1.00 84.81 124 ALA A CA 1
ATOM 961 C C . ALA A 1 124 ? 41.577 -20.215 -0.076 1.00 84.81 124 ALA A C 1
ATOM 963 O O . ALA A 1 124 ? 42.449 -20.597 -0.851 1.00 84.81 124 ALA A O 1
ATOM 964 N N . PHE A 1 125 ? 41.484 -18.936 0.292 1.00 83.19 125 PHE A N 1
ATOM 965 C CA . PHE A 1 125 ? 42.400 -17.902 -0.186 1.00 83.19 125 PHE A CA 1
ATOM 966 C C . PHE A 1 125 ? 43.844 -18.138 0.278 1.00 83.19 125 PHE A C 1
ATOM 968 O O . PHE A 1 125 ? 44.771 -18.030 -0.522 1.00 83.19 125 PHE A O 1
ATOM 975 N N . VAL A 1 126 ? 44.051 -18.530 1.535 1.00 82.75 126 VAL A N 1
ATOM 976 C CA . VAL A 1 126 ? 45.387 -18.837 2.070 1.00 82.75 126 VAL A CA 1
ATOM 977 C C . VAL A 1 126 ? 45.973 -20.097 1.419 1.00 82.75 126 VAL A C 1
ATOM 979 O O . VAL A 1 126 ? 47.125 -20.083 0.984 1.00 82.75 126 VAL A O 1
ATOM 982 N N . LEU A 1 127 ? 45.181 -21.164 1.273 1.00 76.88 127 LEU A N 1
ATOM 983 C CA . LEU A 1 127 ? 45.639 -22.449 0.729 1.00 76.88 127 LEU A CA 1
ATOM 984 C C . LEU A 1 127 ? 45.783 -22.451 -0.804 1.00 76.88 127 LEU A C 1
ATOM 986 O O . LEU A 1 127 ? 46.712 -23.058 -1.332 1.00 76.88 127 LEU A O 1
ATOM 990 N N . LEU A 1 128 ? 44.906 -21.759 -1.541 1.00 72.44 128 LEU A N 1
ATOM 991 C CA . LEU A 1 128 ? 44.924 -21.715 -3.015 1.00 72.44 128 LEU A CA 1
ATOM 992 C C . LEU A 1 128 ? 45.646 -20.480 -3.580 1.00 72.44 128 LEU A C 1
ATOM 994 O O . LEU A 1 128 ? 46.096 -20.503 -4.733 1.00 72.44 128 LEU A O 1
ATOM 998 N N . GLY A 1 129 ? 45.753 -19.401 -2.799 1.00 60.19 129 GLY A N 1
ATOM 999 C CA . GLY A 1 129 ? 46.397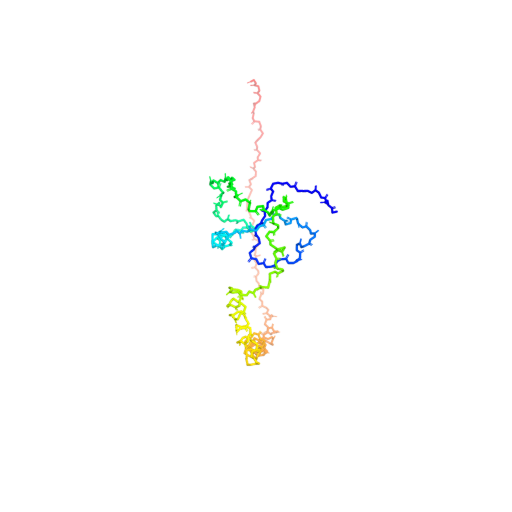 -18.141 -3.182 1.00 60.19 129 GLY A CA 1
ATOM 1000 C C . GLY A 1 129 ? 47.886 -18.060 -2.831 1.00 60.19 129 GLY A C 1
ATOM 1001 O O . GLY A 1 129 ? 48.627 -17.352 -3.514 1.00 60.19 129 GLY A O 1
ATOM 1002 N N . GLY A 1 130 ? 48.362 -18.834 -1.847 1.00 59.16 130 GLY A N 1
ATOM 1003 C CA . GLY A 1 130 ? 49.752 -18.780 -1.370 1.00 59.16 130 GLY A CA 1
ATOM 1004 C C . GLY A 1 130 ? 50.825 -19.305 -2.338 1.00 59.16 130 GLY A C 1
ATOM 1005 O O . GLY A 1 130 ? 51.986 -18.929 -2.220 1.00 59.16 130 GLY A O 1
ATOM 1006 N N . MET A 1 131 ? 50.479 -20.125 -3.338 1.00 53.81 131 MET A N 1
ATOM 1007 C CA . MET A 1 131 ? 51.474 -20.751 -4.236 1.00 53.81 131 MET A CA 1
ATOM 1008 C C . MET A 1 131 ? 51.602 -20.112 -5.631 1.00 53.81 131 MET A C 1
ATOM 1010 O O . MET A 1 131 ? 52.435 -20.551 -6.425 1.00 53.81 131 MET A O 1
ATOM 1014 N N . ARG A 1 132 ? 50.817 -19.080 -5.978 1.00 53.00 132 ARG A N 1
ATOM 1015 C CA . ARG A 1 132 ? 50.815 -18.518 -7.351 1.00 53.00 132 ARG A CA 1
ATOM 1016 C C . ARG A 1 132 ? 51.601 -17.221 -7.548 1.00 53.00 132 ARG A C 1
ATOM 1018 O O . ARG A 1 132 ? 51.822 -16.840 -8.695 1.00 53.00 132 ARG A O 1
ATOM 1025 N N . VAL A 1 133 ? 52.070 -16.565 -6.487 1.00 55.25 133 VAL A N 1
ATOM 1026 C CA . VAL A 1 133 ? 52.807 -15.292 -6.627 1.00 55.25 133 VAL A CA 1
ATOM 1027 C C . VAL A 1 133 ? 54.284 -15.499 -7.002 1.00 55.25 133 VAL A C 1
ATOM 1029 O O . VAL A 1 133 ? 54.865 -14.657 -7.680 1.00 55.25 133 VAL A O 1
ATOM 1032 N N . VAL A 1 134 ? 54.887 -16.652 -6.694 1.00 51.81 134 VAL A N 1
ATOM 1033 C CA . VAL A 1 134 ? 56.337 -16.865 -6.906 1.00 51.81 134 VAL A CA 1
ATOM 1034 C C . VAL A 1 134 ? 56.707 -17.318 -8.331 1.00 51.81 134 VAL A C 1
ATOM 1036 O O . VAL A 1 134 ? 57.869 -17.249 -8.716 1.00 51.81 134 VAL A O 1
ATOM 1039 N N . ARG A 1 135 ? 55.750 -17.702 -9.192 1.00 48.94 135 ARG A N 1
ATOM 1040 C CA . ARG A 1 135 ? 56.059 -18.193 -10.557 1.00 48.94 135 ARG A CA 1
ATOM 1041 C C . ARG A 1 135 ? 55.868 -17.163 -11.686 1.00 48.94 135 ARG A C 1
ATOM 1043 O O . ARG A 1 135 ? 55.810 -17.545 -12.849 1.00 48.94 135 ARG A O 1
ATOM 1050 N N . ARG A 1 136 ? 55.781 -15.860 -11.385 1.00 47.19 136 ARG A N 1
ATOM 1051 C CA . ARG A 1 136 ? 55.716 -14.789 -12.413 1.00 47.19 136 ARG A CA 1
ATOM 1052 C C . ARG A 1 136 ? 56.984 -13.941 -12.560 1.00 47.19 136 ARG A C 1
ATOM 1054 O O . ARG A 1 136 ? 57.003 -13.048 -13.400 1.00 47.19 136 ARG A O 1
ATOM 1061 N N . ALA A 1 137 ? 58.049 -14.233 -11.814 1.00 52.72 137 ALA A N 1
ATOM 1062 C CA . ALA A 1 137 ? 59.281 -13.438 -11.850 1.00 52.72 137 ALA A CA 1
ATOM 1063 C C . ALA A 1 137 ? 60.399 -13.989 -12.766 1.00 52.72 137 ALA A C 1
ATOM 1065 O O . ALA A 1 137 ? 61.438 -13.352 -12.881 1.00 52.72 137 ALA A O 1
ATOM 1066 N N . LEU A 1 138 ? 60.209 -15.126 -13.448 1.00 56.44 138 LEU A N 1
ATOM 1067 C CA . LEU A 1 138 ? 61.277 -15.822 -14.195 1.00 56.44 138 LEU A CA 1
ATOM 1068 C C . LEU A 1 138 ? 60.906 -16.117 -15.661 1.00 56.44 138 LEU A C 1
ATOM 1070 O O . LEU A 1 138 ? 61.026 -17.237 -16.142 1.00 56.44 138 LEU A O 1
ATOM 1074 N N . GLY A 1 139 ? 60.407 -15.112 -16.382 1.00 50.84 139 GLY A N 1
ATOM 1075 C CA . GLY A 1 139 ? 59.995 -15.297 -17.777 1.00 50.84 139 GLY A CA 1
ATOM 1076 C C . GLY A 1 139 ? 59.798 -14.004 -18.555 1.00 50.84 139 GLY A C 1
ATOM 1077 O O . GLY A 1 139 ? 58.763 -13.819 -19.186 1.00 50.84 139 GLY A O 1
ATOM 1078 N N . ARG A 1 140 ? 60.761 -13.083 -18.496 1.00 54.75 140 ARG A N 1
ATOM 1079 C CA . ARG A 1 140 ? 60.886 -12.017 -19.497 1.00 54.75 140 ARG A CA 1
ATOM 1080 C C . ARG A 1 140 ? 62.315 -12.004 -20.001 1.00 54.75 140 ARG A C 1
ATOM 1082 O O . ARG A 1 140 ? 63.116 -11.214 -19.528 1.00 54.75 140 ARG A O 1
ATOM 1089 N N . ASP A 1 141 ? 62.590 -12.878 -20.960 1.00 53.22 141 ASP A N 1
ATOM 1090 C CA . ASP A 1 141 ? 63.744 -12.727 -21.832 1.00 53.22 141 ASP A CA 1
ATOM 1091 C C . ASP A 1 141 ? 63.366 -13.023 -23.290 1.00 53.22 141 ASP A C 1
ATOM 1093 O O . ASP A 1 141 ? 62.834 -14.077 -23.628 1.00 53.22 141 ASP A O 1
ATOM 1097 N N . ILE A 1 142 ? 63.666 -12.020 -24.121 1.00 58.09 142 ILE A N 1
ATOM 1098 C CA . ILE A 1 142 ? 64.130 -12.103 -25.509 1.00 58.09 142 ILE A CA 1
ATOM 1099 C C . ILE A 1 142 ? 63.166 -12.716 -26.544 1.00 58.09 142 ILE A C 1
ATOM 1101 O O . ILE A 1 142 ? 63.190 -13.913 -26.823 1.00 58.09 142 ILE A O 1
ATOM 1105 N N . LYS A 1 143 ? 62.477 -11.845 -27.304 1.00 46.41 143 LYS A N 1
ATOM 1106 C CA . LYS A 1 143 ? 62.398 -12.017 -28.769 1.00 46.41 143 LYS A CA 1
ATOM 1107 C C . LYS A 1 143 ? 62.122 -10.706 -29.507 1.00 46.41 143 LYS A C 1
ATOM 1109 O O . LYS A 1 143 ? 60.998 -10.217 -29.547 1.00 46.41 143 LYS A O 1
ATOM 1114 N N . GLY A 1 144 ? 63.169 -10.168 -30.128 1.00 48.72 144 GLY A N 1
ATOM 1115 C CA . GLY A 1 144 ? 63.056 -9.210 -31.223 1.00 48.72 144 GLY A CA 1
ATOM 1116 C C . GLY A 1 144 ? 62.774 -9.902 -32.565 1.00 48.72 144 GLY A C 1
ATOM 1117 O O . GLY A 1 144 ? 63.171 -11.050 -32.770 1.00 48.72 144 GLY A O 1
ATOM 1118 N N . LYS A 1 145 ? 62.079 -9.178 -33.451 1.00 45.19 145 LYS A N 1
ATOM 1119 C CA . LYS A 1 145 ? 62.059 -9.217 -34.937 1.00 45.19 145 LYS A CA 1
ATOM 1120 C C . LYS A 1 145 ? 60.810 -8.421 -35.349 1.00 45.19 145 LYS A C 1
ATOM 1122 O O . LYS A 1 145 ? 59.699 -8.858 -35.096 1.00 45.19 145 LYS A O 1
ATOM 1127 N N . GLY A 1 146 ? 60.922 -7.165 -35.774 1.00 46.16 146 GLY A N 1
ATOM 1128 C CA . GLY A 1 146 ? 61.432 -6.786 -37.089 1.00 46.16 146 GLY A CA 1
ATOM 1129 C C . GLY A 1 146 ? 60.262 -6.771 -38.075 1.00 46.16 146 GLY A C 1
ATOM 1130 O O . GLY A 1 146 ? 59.856 -7.834 -38.535 1.00 46.16 146 GLY A O 1
ATOM 1131 N N . ARG A 1 147 ? 59.704 -5.592 -38.380 1.00 50.78 147 ARG A N 1
ATOM 1132 C CA . ARG A 1 147 ? 58.868 -5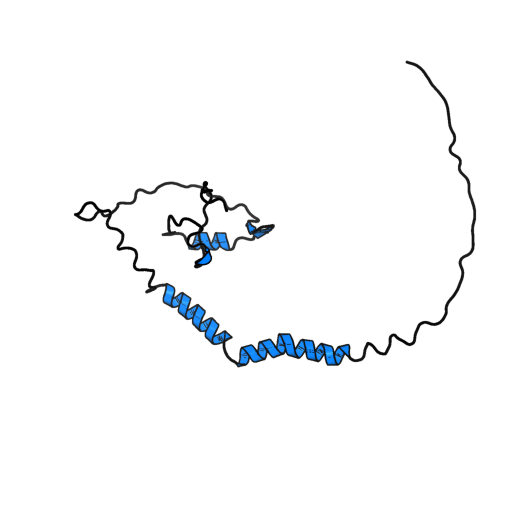.416 -39.571 1.00 50.78 147 ARG A CA 1
ATOM 1133 C C . ARG A 1 147 ? 59.256 -4.155 -40.325 1.00 50.78 147 ARG A C 1
ATOM 1135 O O . ARG A 1 147 ? 59.356 -3.060 -39.783 1.00 50.78 147 ARG A O 1
ATOM 1142 N N . GLU A 1 148 ? 59.559 -4.455 -41.567 1.00 53.38 148 GLU A N 1
ATOM 1143 C CA . GLU A 1 148 ? 60.167 -3.714 -42.644 1.00 53.38 148 GLU A CA 1
ATOM 1144 C C . GLU A 1 148 ? 59.188 -2.712 -43.261 1.00 53.38 148 GLU A C 1
ATOM 1146 O O . GLU A 1 148 ? 57.969 -2.864 -43.171 1.00 53.38 148 GLU A O 1
ATOM 1151 N N . ARG A 1 149 ? 59.764 -1.656 -43.839 1.00 53.03 149 ARG A N 1
ATOM 1152 C CA . ARG A 1 149 ? 59.079 -0.618 -44.611 1.00 53.03 149 ARG A CA 1
ATOM 1153 C C . ARG A 1 149 ? 58.404 -1.241 -45.827 1.00 53.03 149 ARG A C 1
ATOM 1155 O O . ARG A 1 149 ? 59.044 -2.027 -46.511 1.00 53.03 149 ARG A O 1
ATOM 1162 N N . ASP A 1 150 ? 57.220 -0.750 -46.179 1.00 51.03 150 ASP A N 1
ATOM 1163 C CA . ASP A 1 150 ? 56.885 -0.657 -47.594 1.00 51.03 150 ASP A CA 1
ATOM 1164 C C . ASP A 1 150 ? 56.036 0.571 -47.920 1.00 51.03 150 ASP A C 1
ATOM 1166 O O . ASP A 1 150 ? 55.179 1.018 -47.158 1.00 51.03 150 ASP A O 1
ATOM 1170 N N . SER A 1 151 ? 56.366 1.152 -49.065 1.00 54.75 151 SER A N 1
ATOM 1171 C CA . SER A 1 151 ? 55.983 2.475 -49.539 1.00 54.75 151 SER A CA 1
ATOM 1172 C C . SER A 1 151 ? 55.371 2.359 -50.932 1.00 54.75 151 SER A C 1
ATOM 1174 O O . SER A 1 151 ? 56.038 1.859 -51.830 1.00 54.75 151 SER A O 1
ATOM 1176 N N . ARG A 1 152 ? 54.129 2.836 -51.111 1.00 46.72 152 ARG A N 1
ATOM 1177 C CA . ARG A 1 152 ? 53.385 3.173 -52.360 1.00 46.72 152 ARG A CA 1
ATOM 1178 C C . ARG A 1 152 ? 51.909 3.330 -51.940 1.00 46.72 152 ARG A C 1
ATOM 1180 O O . ARG A 1 152 ? 51.470 2.609 -51.065 1.00 46.72 152 ARG A O 1
ATOM 1187 N N . SER A 1 153 ? 51.056 4.210 -52.451 1.00 51.53 153 SER A N 1
ATOM 1188 C CA . SER A 1 153 ? 5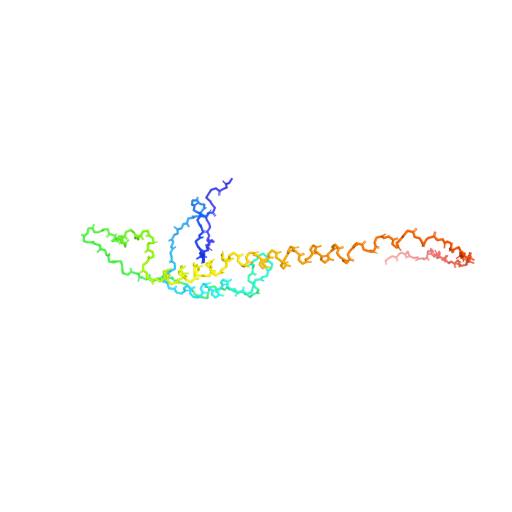1.042 4.979 -53.686 1.00 51.53 153 SER A CA 1
ATOM 1189 C C . SER A 1 153 ? 50.057 6.149 -53.553 1.00 51.53 153 SER A C 1
ATOM 1191 O O . SER A 1 153 ? 49.149 6.147 -52.730 1.00 51.53 153 SER A O 1
ATOM 1193 N N . ARG A 1 154 ? 50.278 7.133 -54.419 1.00 47.97 154 ARG A N 1
ATOM 1194 C CA . ARG A 1 154 ? 49.579 8.406 -54.635 1.00 47.97 154 ARG A CA 1
ATOM 1195 C C . ARG A 1 154 ? 48.098 8.284 -55.038 1.00 47.97 154 ARG A C 1
ATOM 1197 O O . ARG A 1 154 ? 47.743 7.396 -55.801 1.00 47.97 154 ARG A O 1
ATOM 1204 N N . GLY A 1 155 ? 47.336 9.329 -54.706 1.00 41.66 155 GLY A N 1
ATOM 1205 C CA . GLY A 1 155 ? 46.128 9.810 -55.402 1.00 41.66 155 GLY A CA 1
ATOM 1206 C C . GLY A 1 155 ? 45.515 10.946 -54.574 1.00 41.66 155 GLY A C 1
ATOM 1207 O O . GLY A 1 155 ? 44.876 10.677 -53.572 1.00 41.66 155 GLY A O 1
ATOM 1208 N N . ARG A 1 156 ? 45.878 12.226 -54.728 1.00 45.44 156 ARG A N 1
ATOM 1209 C CA . ARG A 1 156 ? 45.661 13.161 -55.852 1.00 45.44 156 ARG A CA 1
ATOM 1210 C C . ARG A 1 156 ? 44.191 13.224 -56.303 1.00 45.44 156 ARG A C 1
ATOM 1212 O O . ARG A 1 156 ? 43.863 12.733 -57.373 1.00 45.44 156 ARG A O 1
ATOM 1219 N N . TYR A 1 157 ? 43.342 13.884 -55.513 1.00 40.53 157 TYR A N 1
ATOM 1220 C CA . TYR A 1 157 ? 42.127 14.528 -56.018 1.00 40.53 157 TYR A CA 1
ATOM 1221 C C . TYR A 1 157 ? 42.356 16.038 -56.047 1.00 40.53 157 TYR A C 1
ATOM 1223 O O . TYR A 1 157 ? 42.388 16.701 -55.017 1.00 40.53 157 TYR A O 1
ATOM 1231 N N . GLY A 1 158 ? 42.569 16.550 -57.254 1.00 42.41 158 GLY A N 1
ATOM 1232 C CA . GLY A 1 158 ? 42.302 17.931 -57.613 1.00 42.41 158 GLY A CA 1
ATOM 1233 C C . GLY A 1 158 ? 41.302 17.892 -58.763 1.00 42.41 158 GLY A C 1
ATOM 1234 O O . GLY A 1 158 ? 41.552 17.216 -59.760 1.00 42.41 158 GLY A O 1
ATOM 1235 N N . ARG A 1 159 ? 40.166 18.566 -58.601 1.00 49.34 159 ARG A N 1
ATOM 1236 C CA . ARG A 1 159 ? 39.283 18.982 -59.691 1.00 49.34 159 ARG A CA 1
ATOM 1237 C C . ARG A 1 159 ? 38.576 20.254 -59.222 1.00 49.34 159 ARG A C 1
ATOM 1239 O O . ARG A 1 159 ? 37.744 20.201 -58.325 1.00 49.34 159 ARG A O 1
ATOM 1246 N N . LEU A 1 160 ? 39.042 21.374 -59.761 1.00 52.88 160 LEU A N 1
ATOM 1247 C CA . LEU A 1 160 ? 38.400 22.684 -59.745 1.00 52.88 160 LEU A CA 1
ATOM 1248 C C . LEU A 1 160 ? 37.663 22.856 -61.078 1.00 52.88 160 LEU A C 1
ATOM 1250 O O . LEU A 1 160 ? 38.145 22.316 -62.076 1.00 52.88 160 LEU A O 1
ATOM 1254 N N . ALA A 1 161 ? 36.606 23.674 -61.030 1.00 49.81 161 ALA A N 1
ATOM 1255 C CA . ALA A 1 161 ? 35.769 24.181 -62.126 1.00 49.81 161 ALA A CA 1
ATOM 1256 C C . ALA A 1 161 ? 34.878 23.098 -62.788 1.00 49.81 161 ALA A C 1
ATOM 1258 O O . ALA A 1 161 ? 35.304 21.958 -62.947 1.00 49.81 161 ALA A O 1
ATOM 1259 N N . ASP A 1 162 ? 33.582 23.317 -63.017 1.00 49.31 162 ASP A N 1
ATOM 1260 C CA . ASP A 1 162 ? 32.979 24.472 -63.690 1.00 49.31 162 ASP A CA 1
ATOM 1261 C C . ASP A 1 162 ? 31.544 24.809 -63.194 1.00 49.31 162 ASP A C 1
ATOM 1263 O O . ASP A 1 162 ? 30.921 24.011 -62.490 1.00 49.31 162 ASP A O 1
ATOM 1267 N N . ASP A 1 163 ? 31.080 25.991 -63.635 1.00 54.44 163 ASP A N 1
ATOM 1268 C CA . ASP A 1 163 ? 29.702 26.521 -63.767 1.00 54.44 163 ASP A CA 1
ATOM 1269 C C . ASP A 1 163 ? 29.001 26.992 -62.473 1.00 54.44 163 ASP A C 1
ATOM 1271 O O . ASP A 1 163 ? 28.635 26.203 -61.607 1.00 54.44 163 ASP A O 1
ATOM 1275 N N . GLU A 1 164 ? 28.844 28.281 -62.147 1.00 57.31 164 GLU A N 1
ATOM 1276 C CA . GLU A 1 164 ? 28.400 29.483 -62.885 1.00 57.31 164 GLU A CA 1
ATOM 1277 C C . GLU A 1 164 ? 26.958 29.422 -63.444 1.00 57.31 164 GLU A C 1
ATOM 1279 O O . GLU A 1 164 ? 26.630 28.641 -64.325 1.00 57.31 164 GLU A O 1
ATOM 1284 N N . GLU A 1 165 ? 26.144 30.340 -62.906 1.00 54.41 165 GLU A N 1
ATOM 1285 C CA . GLU A 1 165 ? 24.920 30.956 -63.441 1.00 54.41 165 GLU A CA 1
ATOM 1286 C C . GLU A 1 165 ? 23.552 30.224 -63.486 1.00 54.41 165 GLU A C 1
ATOM 1288 O O . GLU A 1 165 ? 23.313 29.297 -64.253 1.00 54.41 165 GLU A O 1
ATOM 1293 N N . LYS A 1 166 ? 22.613 30.892 -62.785 1.00 44.41 166 LYS A N 1
ATOM 1294 C CA . LYS A 1 166 ? 21.150 31.021 -62.969 1.00 44.41 166 LYS A CA 1
ATOM 1295 C C . LYS A 1 166 ? 20.185 30.055 -62.278 1.00 44.41 166 LYS A C 1
ATOM 1297 O O . LYS A 1 166 ? 20.041 28.893 -62.703 1.00 44.41 166 LYS A O 1
#

Radius of gyration: 36.67 Å; chains: 1; bounding box: 90×54×89 Å

Sequence (166 aa):
LSTDTNGSQFFITTVITSWLDGRHVVFGKVLEGMDIVRKIEDVPKGSGDKPKEAVTIADAGELEIEHKVDENGKQAAEPPAKKPTNETETEKAKEQQEEQYKMLSSPLHYLLVLLVFVVIPVTAFVLLGGMRVVRRALGRDIKGKGRERDSRSRGRYGRLADDEEK

pLDDT: mean 70.91, std 20.22, range [34.69, 97.75]

Secondary structure (DSSP, 8-state):
--S----S-----SS--GGGTTTS-------S-HHHHHHHHTSPB-GGG-BSS---------------B-TTSSB--STT--S----SSHHHHHHHHHHHHHHHTSHHHHHHHHIIIIIHHHHHHHHHHTTSSGGGSS----------------------------

Organism: NCBI:txid456999

Foldseek 3Di:
DDDPPDDPDDDADPDDDCVCPPVDDDDDHDPDDVVVVVVVVPADADPPRHHPDDDDDPDDDDDDDPQPQPPVRPSPCPPVPPPPPDDDPVVVVVVVVVVVCVVCVDPVNVVVCCCPVPVVVVVCCCVVVVPPPPPPPPDDDDDDDDDDDDDDDDDDDDDDDDDDDD

InterPro domains:
  IPR002130 Cyclophilin-type peptidyl-prolyl cis-trans isomerase domain [PF00160] (3-61)
  IPR002130 Cyclophilin-type peptidyl-prolyl cis-trans isomerase domain [PR00153] (9-21)
  IPR002130 Cyclophilin-type peptidyl-prolyl cis-trans isomerase domain [PR00153] (22-37)
  IPR002130 Cyclophilin-type peptidyl-prolyl cis-trans isomerase domain [PS50072] (1-62)
  IPR029000 Cyclophilin-like domain superfamily [G3DSA:2.40.100.10] (2-71)
  IPR029000 Cyclophilin-like domain superfamily [SSF50891] (3-63)